Protein AF-A0AAW6SCA3-F1 (afdb_monomer)

Solvent-accessible surface area (backbone atoms only — not comparable to full-atom values): 7226 Å² total; per-residue (Å²): 93,51,68,36,60,52,79,68,33,57,57,49,64,67,34,68,70,48,40,67,70,60,36,75,86,26,55,47,53,38,44,81,30,29,81,63,75,29,61,81,26,35,62,65,46,40,41,46,71,55,49,48,54,40,31,34,74,74,67,70,43,82,53,68,76,53,58,80,70,46,76,42,55,31,55,65,62,50,43,59,72,75,34,91,86,60,46,71,68,60,53,52,54,44,44,61,56,53,56,74,81,50,58,78,84,74,46,54,74,59,32,51,50,15,50,49,50,45,53,51,52,47,54,63,48,71,105

Organism: Enterobacter cloacae (NCBI:txid550)

Foldseek 3Di:
DQELADPVLVVLCPPPVNCVVLPVLLYDYLLVLQPARADSEHVCSLQLVVLQVLCCPPVVQHQPVVVVVVHRYYSLVSCVVRPVPDDPVVSVVSVVVVPVVDDPVPGDPRSNRSVVVVVVSNVVSVD

Secondary structure (DSSP, 8-state):
-EEE-SHHHHHHHH-HHHHHHH-GGGEEEGGGT-SS--TT--GGGGGHHHHHHHHHHHH----HHHHHH-TTS-HHHHHHHH-TT--HHHHHHHHHHHTTT--GGGS-HHHHHHHHHHHHHHHHHH-

Radius of gyration: 15.51 Å; Cα contacts (8 Å, |Δi|>4): 137; chains: 1; bounding box: 39×28×40 Å

Sequence (127 aa):
ALLDSDNAGNQAAQQEILVNRLGNKRILRTSDFTVQKIDKAEIEDLLRDTLVVVAKSQLSWDIASMLASAGNRPIVDIFQREVKDFSKYKLAKAFLRWSREHTISDLTENEIQGCTNLINAINSALK

pLDDT: mean 81.48, std 15.11, range [46.06, 95.5]

Structure (mmCIF, N/CA/C/O backbone):
data_AF-A0AAW6SCA3-F1
#
_entry.id   AF-A0AAW6SCA3-F1
#
loop_
_atom_site.group_PDB
_atom_site.id
_atom_site.type_symbol
_atom_site.label_atom_id
_atom_site.label_alt_id
_atom_site.label_comp_id
_atom_site.label_asym_id
_atom_site.label_entity_id
_atom_site.label_seq_id
_atom_site.pdbx_PDB_ins_code
_atom_site.Cartn_x
_atom_site.Cartn_y
_atom_site.Cartn_z
_atom_site.occupancy
_atom_site.B_iso_or_equiv
_atom_site.auth_seq_id
_atom_site.auth_comp_id
_atom_site.auth_asym_id
_atom_site.auth_atom_id
_atom_site.pdbx_PDB_model_num
ATOM 1 N N . ALA A 1 1 ? -9.190 -2.151 17.943 1.00 55.56 1 ALA A N 1
ATOM 2 C CA . ALA A 1 1 ? -9.836 -2.274 16.620 1.00 55.56 1 ALA A CA 1
ATOM 3 C C . ALA A 1 1 ? -9.321 -3.524 15.919 1.00 55.56 1 ALA A C 1
ATOM 5 O O . ALA A 1 1 ? -8.182 -3.895 16.177 1.00 55.56 1 ALA A O 1
ATOM 6 N N . LEU A 1 2 ? -10.139 -4.168 15.082 1.00 57.75 2 LEU A N 1
ATOM 7 C CA . LEU A 1 2 ? -9.698 -5.239 14.183 1.00 57.75 2 LEU A CA 1
ATOM 8 C C . LEU A 1 2 ? -9.404 -4.613 12.815 1.00 57.75 2 LEU A C 1
ATOM 10 O O . LEU A 1 2 ? -10.280 -3.954 12.252 1.00 57.75 2 LEU A O 1
ATOM 14 N N . LEU A 1 3 ? -8.165 -4.753 12.345 1.00 59.38 3 LEU A N 1
ATOM 15 C CA . LEU A 1 3 ? -7.715 -4.253 11.047 1.00 59.38 3 LEU A CA 1
ATOM 16 C C . LEU A 1 3 ? -7.884 -5.366 10.010 1.00 59.38 3 LEU A C 1
ATOM 18 O O . LEU A 1 3 ? -7.328 -6.452 10.182 1.00 59.38 3 LEU A O 1
ATOM 22 N N . ASP A 1 4 ? -8.672 -5.108 8.969 1.00 64.19 4 ASP A N 1
ATOM 23 C CA . ASP A 1 4 ? -8.910 -6.064 7.885 1.00 64.19 4 ASP A CA 1
ATOM 24 C C . ASP A 1 4 ? -7.784 -5.974 6.844 1.00 64.19 4 ASP A C 1
ATOM 26 O O . ASP A 1 4 ? -7.894 -5.268 5.843 1.00 64.19 4 ASP A O 1
ATOM 30 N N . SER A 1 5 ? -6.645 -6.603 7.151 1.00 50.16 5 SER A N 1
ATOM 31 C CA . SER A 1 5 ? -5.441 -6.576 6.307 1.00 50.16 5 SER A CA 1
ATOM 32 C C . SER A 1 5 ? -5.040 -7.934 5.720 1.00 50.16 5 SER A C 1
ATOM 34 O O . SER A 1 5 ? -4.006 -8.017 5.072 1.00 50.16 5 SER A O 1
ATOM 36 N N . ASP A 1 6 ? -5.815 -9.000 5.935 1.00 52.50 6 ASP A N 1
ATOM 37 C CA . ASP A 1 6 ? -5.652 -10.276 5.223 1.00 52.50 6 ASP A CA 1
ATOM 38 C C . ASP A 1 6 ? -6.930 -11.124 5.365 1.00 52.50 6 ASP A C 1
ATOM 40 O O . ASP A 1 6 ? -7.767 -10.834 6.219 1.00 52.50 6 ASP A O 1
ATOM 44 N N . ASN A 1 7 ? -7.077 -12.196 4.583 1.00 46.06 7 ASN A N 1
ATOM 45 C CA . ASN A 1 7 ? -8.262 -13.073 4.475 1.00 46.06 7 ASN A CA 1
ATOM 46 C C . ASN A 1 7 ? -8.923 -13.485 5.826 1.00 46.06 7 ASN A C 1
ATOM 48 O O . ASN A 1 7 ? -10.119 -13.775 5.885 1.00 46.06 7 ASN A O 1
ATOM 52 N N . ALA A 1 8 ? -8.164 -13.475 6.929 1.00 46.09 8 ALA A N 1
ATOM 53 C CA . ALA A 1 8 ? -8.641 -13.704 8.296 1.00 46.09 8 ALA A CA 1
ATOM 54 C C . ALA A 1 8 ? -9.517 -12.564 8.872 1.00 46.09 8 ALA A C 1
ATOM 56 O O . ALA A 1 8 ? -10.449 -12.835 9.632 1.00 46.09 8 ALA A O 1
ATOM 57 N N . GLY A 1 9 ? -9.259 -11.303 8.513 1.00 50.44 9 GLY A N 1
ATOM 58 C CA . GLY A 1 9 ? -10.066 -10.144 8.912 1.00 50.44 9 GLY A CA 1
ATOM 59 C C . GLY A 1 9 ? -11.431 -10.125 8.225 1.00 50.44 9 GLY A C 1
ATOM 60 O O . GLY A 1 9 ? -12.446 -9.874 8.874 1.00 50.44 9 GLY A O 1
ATOM 61 N N . ASN A 1 10 ? -11.471 -10.542 6.960 1.00 51.09 10 ASN A N 1
ATOM 62 C CA . ASN A 1 10 ? -12.696 -10.655 6.177 1.00 51.09 10 ASN A CA 1
ATOM 63 C C . ASN A 1 10 ? -13.617 -11.756 6.743 1.00 51.09 10 ASN A C 1
ATOM 65 O O . ASN A 1 10 ? -14.823 -11.555 6.886 1.00 51.09 10 ASN A O 1
ATOM 69 N N . GLN A 1 11 ? -13.049 -12.891 7.180 1.00 51.88 11 GLN A N 1
ATOM 70 C CA . GLN A 1 11 ? -13.799 -13.916 7.923 1.00 51.88 11 GLN A CA 1
ATOM 71 C C . GLN A 1 11 ? -14.272 -13.426 9.301 1.00 51.88 11 GLN A C 1
ATOM 73 O O . GLN A 1 11 ? -15.382 -13.755 9.722 1.00 51.88 11 GLN A O 1
ATOM 78 N N . ALA A 1 12 ? -13.475 -12.609 9.997 1.00 51.53 12 ALA A N 1
ATOM 79 C CA . ALA A 1 12 ? -13.864 -12.014 11.276 1.00 51.53 12 ALA A CA 1
ATOM 80 C C . ALA A 1 12 ? -14.979 -10.957 11.128 1.00 51.53 12 ALA A C 1
ATOM 82 O O . ALA A 1 12 ? -15.848 -10.863 11.995 1.00 51.53 12 ALA A O 1
ATOM 83 N N . ALA A 1 13 ? -14.992 -10.200 10.026 1.00 51.84 13 ALA A N 1
ATOM 84 C CA . ALA A 1 13 ? -16.014 -9.205 9.701 1.00 51.84 13 ALA A CA 1
ATOM 85 C C . ALA A 1 13 ? -17.333 -9.825 9.199 1.00 51.84 13 ALA A C 1
ATOM 87 O O . ALA A 1 13 ? -18.384 -9.199 9.322 1.00 51.84 13 ALA A O 1
ATOM 88 N N . GLN A 1 14 ? -17.300 -11.050 8.662 1.00 53.91 14 GLN A N 1
ATOM 89 C CA . GLN A 1 14 ? -18.493 -11.803 8.251 1.00 53.91 14 GLN A CA 1
ATOM 90 C C . GLN A 1 14 ? -19.191 -12.538 9.407 1.00 53.91 14 GLN A C 1
ATOM 92 O O . GLN A 1 14 ? -20.346 -12.938 9.268 1.00 53.91 14 GLN A O 1
ATOM 97 N N . GLN A 1 15 ? -18.541 -12.710 10.563 1.00 51.75 15 GLN A N 1
ATOM 98 C CA . GLN A 1 15 ? -19.201 -13.270 11.743 1.00 51.75 15 GLN A CA 1
ATOM 99 C C . GLN A 1 15 ? -20.117 -12.220 12.396 1.00 51.75 15 GLN A C 1
ATOM 101 O O . GLN A 1 15 ? -19.641 -11.321 13.093 1.00 51.75 15 GLN A O 1
ATOM 106 N N . GLU A 1 16 ? -21.441 -12.377 12.260 1.00 54.00 16 GLU A N 1
ATOM 107 C CA . GLU A 1 16 ? -22.463 -11.526 12.914 1.00 54.00 16 GLU A CA 1
ATOM 108 C C . GLU A 1 16 ? -22.215 -11.338 14.422 1.00 54.00 16 GLU A C 1
ATOM 110 O O . GLU A 1 16 ? -22.486 -10.279 14.990 1.00 54.00 16 GLU A O 1
ATOM 115 N N . ILE A 1 17 ? -21.649 -12.353 15.080 1.00 52.97 17 ILE A N 1
ATOM 116 C CA . ILE A 1 17 ? -21.333 -12.347 16.513 1.00 52.97 17 ILE A CA 1
ATOM 117 C C . ILE A 1 17 ? -20.178 -11.383 16.842 1.00 52.97 17 ILE A C 1
ATOM 119 O O . ILE A 1 17 ? -20.190 -10.751 17.900 1.00 52.97 17 ILE A O 1
ATOM 123 N N . LEU A 1 18 ? -19.181 -11.261 15.960 1.00 47.91 18 LEU A N 1
ATOM 124 C CA . LEU A 1 18 ? -18.033 -10.362 16.125 1.00 47.91 18 LEU A CA 1
ATOM 125 C C . LEU A 1 18 ? -18.402 -8.917 15.784 1.00 47.91 18 LEU A C 1
ATOM 127 O O . LEU A 1 18 ? -18.025 -8.014 16.530 1.00 47.91 18 LEU A O 1
ATOM 131 N N . VAL A 1 19 ? -19.207 -8.701 14.738 1.00 53.91 19 VAL A N 1
ATOM 132 C CA . VAL A 1 19 ? -19.740 -7.374 14.377 1.00 53.91 19 VAL A CA 1
ATOM 133 C C . VAL A 1 19 ? -20.604 -6.804 15.505 1.00 53.91 19 VAL A C 1
ATOM 135 O O . VAL A 1 19 ? -20.436 -5.640 15.877 1.00 53.91 19 VAL A O 1
ATOM 138 N N . ASN A 1 20 ? -21.456 -7.634 16.120 1.00 55.47 20 ASN A N 1
ATOM 139 C CA . ASN A 1 20 ? -22.271 -7.228 17.268 1.00 55.47 20 ASN A CA 1
ATOM 140 C C . ASN A 1 20 ? -21.454 -7.007 18.556 1.00 55.47 20 ASN A C 1
ATOM 142 O O . ASN A 1 20 ? -21.797 -6.124 19.336 1.00 55.47 20 ASN A O 1
ATOM 146 N N . ARG A 1 21 ? -20.365 -7.760 18.792 1.00 52.09 21 ARG A N 1
ATOM 147 C CA . ARG A 1 21 ? -19.519 -7.596 19.996 1.00 52.09 21 ARG A CA 1
ATOM 148 C C . ARG A 1 21 ? -18.535 -6.432 19.921 1.00 52.09 21 ARG A C 1
ATOM 150 O O . ARG A 1 21 ? -18.290 -5.780 20.931 1.00 52.09 21 ARG A O 1
ATOM 157 N N . LEU A 1 22 ? -17.931 -6.194 18.760 1.00 54.34 22 LEU A N 1
ATOM 158 C CA . LEU A 1 22 ? -16.975 -5.100 18.573 1.00 54.34 22 LEU A CA 1
ATOM 159 C C . LEU A 1 22 ? -17.684 -3.779 18.250 1.00 54.34 22 LEU A C 1
ATOM 161 O O . LEU A 1 22 ? -17.139 -2.714 18.536 1.00 54.34 22 LEU A O 1
ATOM 165 N N . GLY A 1 23 ? -18.903 -3.836 17.706 1.00 55.41 23 GLY A N 1
ATOM 166 C CA . GLY A 1 23 ? -19.595 -2.685 17.143 1.00 55.41 23 GLY A CA 1
ATOM 167 C C . GLY A 1 23 ? -18.938 -2.246 15.831 1.00 55.41 23 GLY A C 1
ATOM 168 O O . GLY A 1 23 ? -17.714 -2.213 15.706 1.00 55.41 23 GLY A O 1
ATOM 169 N N . ASN A 1 24 ? -19.748 -1.858 14.845 1.00 57.03 24 ASN A N 1
ATOM 170 C CA . ASN A 1 24 ? -19.290 -1.527 13.485 1.00 57.03 24 ASN A CA 1
ATOM 171 C C . ASN A 1 24 ? -18.168 -0.457 13.447 1.00 57.03 24 ASN A C 1
ATOM 173 O O . ASN A 1 24 ? -17.367 -0.421 12.525 1.00 57.03 24 ASN A O 1
ATOM 177 N N . LYS A 1 25 ? -18.060 0.383 14.489 1.00 57.22 25 LYS A N 1
ATOM 178 C CA . LYS A 1 25 ? -17.023 1.421 14.643 1.00 57.22 25 LYS A CA 1
ATOM 179 C C . LYS A 1 25 ? -15.619 0.895 14.982 1.00 57.22 25 LYS A C 1
ATOM 181 O O . LYS A 1 25 ? -14.671 1.672 14.947 1.00 57.22 25 LYS A O 1
ATOM 186 N N . ARG A 1 26 ? -15.467 -0.376 15.373 1.00 66.19 26 ARG A N 1
ATOM 187 C CA . ARG A 1 26 ? -14.173 -0.968 15.775 1.00 66.19 26 ARG A CA 1
ATOM 188 C C . ARG A 1 26 ? -13.579 -1.918 14.733 1.00 66.19 26 ARG A C 1
ATOM 190 O O . ARG A 1 26 ? -12.515 -2.486 14.993 1.00 66.19 26 ARG A O 1
ATOM 197 N N . ILE A 1 27 ? -14.244 -2.081 13.590 1.00 71.12 27 ILE A N 1
ATOM 198 C CA . ILE A 1 27 ? -13.736 -2.806 12.423 1.00 71.12 27 ILE A CA 1
ATOM 199 C C . ILE A 1 27 ? -13.254 -1.750 11.434 1.00 71.12 27 ILE A C 1
ATOM 201 O O . ILE A 1 27 ? -14.052 -0.957 10.945 1.00 71.12 27 ILE A O 1
ATOM 205 N N . LEU A 1 28 ? -11.948 -1.708 11.192 1.00 77.44 28 LEU A N 1
ATOM 206 C CA . LEU A 1 28 ? -11.331 -0.726 10.308 1.00 77.44 28 LEU A CA 1
ATOM 207 C C . LEU A 1 28 ? -10.998 -1.419 8.989 1.00 77.44 28 LEU A C 1
ATOM 209 O O . LEU A 1 28 ? -10.207 -2.366 8.980 1.00 77.44 28 LEU A O 1
ATOM 213 N N . ARG A 1 29 ? -11.614 -0.967 7.893 1.00 79.81 29 ARG A N 1
ATOM 214 C CA . ARG A 1 29 ? -11.355 -1.497 6.551 1.00 79.81 29 ARG A CA 1
ATOM 215 C C . ARG A 1 29 ? -10.353 -0.604 5.849 1.00 79.81 29 ARG A C 1
ATOM 217 O O . ARG A 1 29 ? -10.531 0.608 5.821 1.00 79.81 29 ARG A O 1
ATOM 224 N N . THR A 1 30 ? -9.334 -1.188 5.232 1.00 83.81 30 THR A N 1
ATOM 225 C CA . THR A 1 30 ? -8.299 -0.405 4.544 1.00 83.81 30 THR A CA 1
ATOM 226 C C . THR A 1 30 ? -8.868 0.494 3.443 1.00 83.81 30 THR A C 1
ATOM 228 O O . THR A 1 30 ? -8.422 1.629 3.280 1.00 83.81 30 THR A O 1
ATOM 231 N N . SER A 1 31 ? -9.925 0.040 2.764 1.00 83.06 31 SER A N 1
ATOM 232 C CA . SER A 1 31 ? -10.644 0.808 1.739 1.00 83.06 31 SER A CA 1
ATOM 233 C C . SER A 1 31 ? -11.219 2.141 2.232 1.00 83.06 31 SER A C 1
ATOM 235 O O . SER A 1 31 ? -11.480 3.021 1.418 1.00 83.06 31 SER A O 1
ATOM 237 N N . ASP A 1 32 ? -11.441 2.292 3.542 1.00 84.19 32 ASP A N 1
ATOM 238 C CA . ASP A 1 32 ? -11.956 3.531 4.139 1.00 84.19 32 ASP A CA 1
ATOM 239 C C . ASP A 1 32 ? -10.861 4.605 4.268 1.00 84.19 32 ASP A C 1
ATOM 241 O O . ASP A 1 32 ? -11.153 5.776 4.516 1.00 84.19 32 ASP A O 1
ATOM 245 N N . PHE A 1 33 ? -9.596 4.208 4.105 1.00 86.75 33 PHE A N 1
ATOM 246 C CA . PHE A 1 33 ? -8.419 5.047 4.319 1.00 86.75 33 PHE A C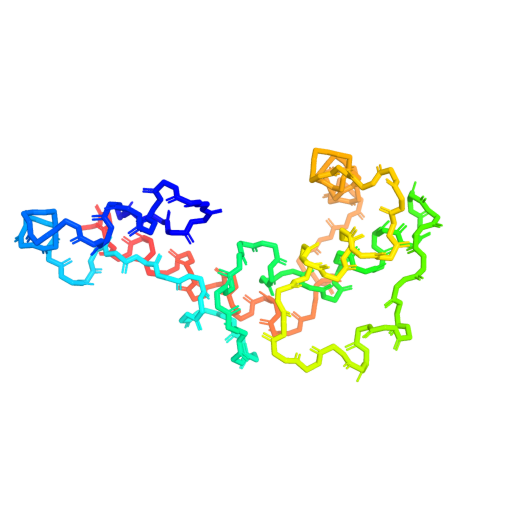A 1
ATOM 247 C C . PHE A 1 33 ? -7.609 5.276 3.040 1.00 86.75 33 PHE A C 1
ATOM 249 O O . PHE A 1 33 ? -6.818 6.214 2.983 1.00 86.75 33 PHE A O 1
ATOM 256 N N . THR A 1 34 ? -7.815 4.474 1.996 1.00 82.88 34 THR A N 1
ATOM 257 C CA . THR A 1 34 ? -7.241 4.721 0.668 1.00 82.88 34 THR A CA 1
ATOM 258 C C . THR A 1 34 ? -7.969 5.876 -0.024 1.00 82.88 34 THR A C 1
ATOM 260 O O . THR A 1 34 ? -9.196 5.872 -0.113 1.00 82.88 34 THR A O 1
ATOM 263 N N . VAL A 1 35 ? -7.228 6.850 -0.567 1.00 78.69 35 VAL A N 1
ATOM 264 C CA . VAL A 1 35 ? -7.825 7.981 -1.310 1.00 78.69 35 VAL A CA 1
ATOM 265 C C . VAL A 1 35 ? -8.530 7.501 -2.583 1.00 78.69 35 VAL A C 1
ATOM 267 O O . VAL A 1 35 ? -9.641 7.933 -2.891 1.00 78.69 35 VAL A O 1
ATOM 270 N N . GLN A 1 36 ? -7.910 6.571 -3.314 1.00 80.75 36 GLN A N 1
ATOM 271 C CA . GLN A 1 36 ? -8.555 5.869 -4.421 1.00 80.75 36 GLN A CA 1
ATOM 272 C C . GLN A 1 36 ? -9.388 4.706 -3.876 1.00 80.75 36 GLN A C 1
ATOM 274 O O . GLN A 1 36 ? -8.922 3.946 -3.030 1.00 80.75 36 GLN A O 1
ATOM 279 N N . LYS A 1 37 ? -10.610 4.529 -4.390 1.00 82.12 37 LYS A N 1
ATOM 280 C CA . LYS A 1 37 ? -11.417 3.347 -4.066 1.00 82.12 37 LYS A CA 1
ATOM 281 C C . LYS A 1 37 ? -10.816 2.116 -4.729 1.00 82.12 37 LYS A C 1
ATOM 283 O O . LYS A 1 37 ? -10.892 1.976 -5.946 1.00 82.12 37 LYS A O 1
ATOM 288 N N . ILE A 1 38 ? -10.247 1.238 -3.915 1.00 85.31 38 ILE A N 1
ATOM 289 C CA . ILE A 1 38 ? -9.662 -0.027 -4.350 1.00 85.31 38 ILE A CA 1
ATOM 290 C C . ILE A 1 38 ? -10.549 -1.158 -3.831 1.00 85.31 38 ILE A C 1
ATOM 292 O O . ILE A 1 38 ? -10.870 -1.233 -2.641 1.00 85.31 38 ILE A O 1
ATOM 296 N N . ASP A 1 39 ? -10.983 -2.023 -4.742 1.00 82.25 39 ASP A N 1
ATOM 297 C CA . ASP A 1 39 ? -11.822 -3.164 -4.403 1.00 82.25 39 ASP A CA 1
ATOM 298 C C . ASP A 1 39 ? -10.979 -4.179 -3.637 1.00 82.25 39 ASP A C 1
ATOM 300 O O . ASP A 1 39 ? -9.956 -4.633 -4.138 1.00 82.25 39 ASP A O 1
ATOM 304 N N . LYS A 1 40 ? -11.423 -4.555 -2.431 1.00 83.19 40 LYS A N 1
ATOM 305 C CA . LYS A 1 40 ? -10.669 -5.442 -1.524 1.00 83.19 40 LYS A CA 1
ATOM 306 C C . LYS A 1 40 ? -9.264 -4.905 -1.201 1.00 83.19 40 LYS A C 1
ATOM 308 O O . LYS A 1 40 ? -8.317 -5.681 -1.153 1.00 83.19 40 LYS A O 1
ATOM 313 N N . ALA A 1 41 ? -9.158 -3.589 -0.996 1.00 85.19 41 ALA A N 1
ATOM 314 C CA . ALA A 1 41 ? -7.912 -2.923 -0.630 1.00 85.19 41 ALA A CA 1
ATOM 315 C C . ALA A 1 41 ? -7.191 -3.635 0.525 1.00 85.19 41 ALA A C 1
ATOM 317 O O . ALA A 1 41 ? -7.793 -3.914 1.566 1.00 85.19 41 ALA A O 1
ATOM 318 N N . GLU A 1 42 ? -5.897 -3.866 0.341 1.00 87.81 42 GLU A N 1
ATOM 319 C CA . GLU A 1 42 ? -4.997 -4.408 1.358 1.00 87.81 42 GLU A CA 1
ATOM 320 C C . GLU A 1 42 ? -4.159 -3.284 1.973 1.00 87.81 42 GLU A C 1
ATOM 322 O O . GLU A 1 42 ? -4.115 -2.177 1.440 1.00 87.81 42 GLU A O 1
ATOM 327 N N . ILE A 1 43 ? -3.485 -3.530 3.103 1.00 86.56 43 ILE A N 1
ATOM 328 C CA . ILE A 1 43 ? -2.747 -2.469 3.818 1.00 86.56 43 ILE A CA 1
ATOM 329 C C . ILE A 1 43 ? -1.656 -1.825 2.951 1.00 86.56 43 ILE A C 1
ATOM 331 O O . ILE A 1 43 ? -1.388 -0.632 3.069 1.00 86.56 43 ILE A O 1
ATOM 335 N N . GLU A 1 44 ? -1.076 -2.595 2.034 1.00 91.12 44 GLU A N 1
ATOM 336 C CA . GLU A 1 44 ? -0.109 -2.144 1.041 1.00 91.12 44 GLU A CA 1
ATOM 337 C C . GLU A 1 44 ? -0.683 -1.081 0.091 1.00 91.12 44 GLU A C 1
ATOM 339 O O . GLU A 1 44 ? 0.064 -0.233 -0.394 1.00 91.12 44 GLU A O 1
ATOM 344 N N . ASP A 1 45 ? -1.998 -1.065 -0.147 1.00 90.75 45 ASP A N 1
ATOM 345 C CA . ASP A 1 45 ? -2.639 -0.059 -0.998 1.00 90.75 45 ASP A CA 1
ATOM 346 C C . ASP A 1 45 ? -2.609 1.353 -0.387 1.00 90.75 45 ASP A C 1
ATOM 348 O O . ASP A 1 45 ? -2.779 2.329 -1.118 1.00 90.75 45 ASP A O 1
ATOM 352 N N . LEU A 1 46 ? -2.327 1.497 0.917 1.00 91.31 46 LEU A N 1
ATOM 353 C CA . LEU A 1 46 ? -2.067 2.806 1.535 1.00 91.31 46 LEU A CA 1
ATOM 354 C C . LEU A 1 46 ? -0.735 3.428 1.122 1.00 91.31 46 LEU A C 1
ATOM 356 O O . LEU A 1 46 ? -0.550 4.619 1.349 1.00 91.31 46 LEU A O 1
ATOM 360 N N . LEU A 1 47 ? 0.182 2.632 0.570 1.00 92.56 47 LEU A N 1
ATOM 361 C CA . LEU A 1 47 ? 1.538 3.030 0.183 1.00 92.56 47 LEU A CA 1
ATOM 362 C C . LEU A 1 47 ? 1.818 2.674 -1.283 1.00 92.56 47 LEU A C 1
ATOM 364 O O . LEU A 1 47 ? 2.942 2.336 -1.654 1.00 92.56 47 LEU A O 1
ATOM 368 N N . ARG A 1 48 ? 0.771 2.665 -2.113 1.00 91.62 48 ARG A N 1
ATOM 369 C CA . ARG A 1 48 ? 0.806 2.166 -3.490 1.00 91.62 48 ARG A CA 1
ATOM 370 C C . ARG A 1 48 ? 1.924 2.788 -4.328 1.00 91.62 48 ARG A C 1
ATOM 372 O O . ARG A 1 48 ? 2.671 2.048 -4.970 1.00 91.62 48 ARG A O 1
ATOM 379 N N . ASP A 1 49 ? 2.033 4.112 -4.330 1.00 91.62 49 ASP A N 1
ATOM 380 C CA . ASP A 1 49 ? 2.97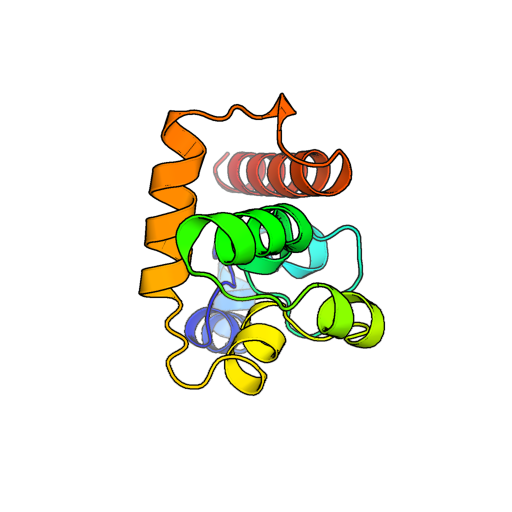1 4.835 -5.191 1.00 91.62 49 ASP A CA 1
ATOM 381 C C . ASP A 1 49 ? 4.409 4.614 -4.714 1.00 91.62 49 ASP A C 1
ATOM 383 O O . ASP A 1 49 ? 5.301 4.268 -5.496 1.00 91.62 49 ASP A O 1
ATOM 387 N N . THR A 1 50 ? 4.613 4.688 -3.401 1.00 94.00 50 THR A N 1
ATOM 388 C CA . THR A 1 50 ? 5.900 4.424 -2.761 1.00 94.00 50 THR A CA 1
ATOM 389 C C . THR A 1 50 ? 6.354 2.982 -2.994 1.00 94.00 50 THR A C 1
ATOM 391 O O . THR A 1 50 ? 7.512 2.739 -3.337 1.00 94.00 50 THR A O 1
ATOM 394 N N . LEU A 1 51 ? 5.457 1.998 -2.882 1.00 94.25 51 LEU A N 1
ATOM 395 C CA . LEU A 1 51 ? 5.795 0.591 -3.106 1.00 94.25 51 LEU A CA 1
ATOM 396 C C . LEU A 1 51 ? 6.224 0.314 -4.548 1.00 94.25 51 LEU A C 1
ATOM 398 O O . LEU A 1 51 ? 7.102 -0.524 -4.755 1.00 94.25 51 LEU A O 1
ATOM 402 N N . VAL A 1 52 ? 5.680 1.025 -5.539 1.00 93.50 52 VAL A N 1
ATOM 403 C CA . VAL A 1 52 ? 6.141 0.921 -6.933 1.00 93.50 52 VAL A CA 1
ATOM 404 C C . VAL A 1 52 ? 7.568 1.452 -7.081 1.00 93.50 52 VAL A C 1
ATOM 406 O O . VAL A 1 52 ? 8.404 0.799 -7.710 1.00 93.50 52 VAL A O 1
ATOM 409 N N . VAL A 1 53 ? 7.886 2.588 -6.451 1.00 93.75 53 VAL A N 1
ATOM 410 C CA . VAL A 1 53 ? 9.246 3.157 -6.448 1.00 93.75 53 VAL A CA 1
ATOM 411 C C . VAL A 1 53 ? 10.239 2.218 -5.758 1.00 93.75 53 VAL A C 1
ATOM 413 O O . VAL A 1 53 ? 11.328 1.956 -6.279 1.00 93.75 53 VAL A O 1
ATOM 416 N N . VAL A 1 54 ?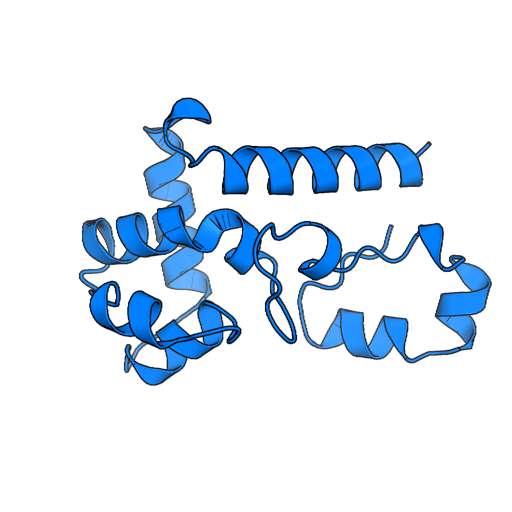 9.864 1.658 -4.608 1.00 94.38 54 VAL A N 1
ATOM 417 C CA . VAL A 1 54 ? 10.688 0.699 -3.860 1.00 94.38 54 VAL A CA 1
ATOM 418 C C . VAL A 1 54 ? 10.903 -0.586 -4.655 1.00 94.38 54 VAL A C 1
ATOM 420 O O . VAL A 1 54 ? 12.029 -1.080 -4.743 1.00 94.38 54 VAL A O 1
ATOM 423 N N . ALA A 1 55 ? 9.849 -1.125 -5.267 1.00 93.88 55 ALA A N 1
ATOM 424 C CA . ALA A 1 55 ? 9.936 -2.341 -6.062 1.00 93.88 55 ALA A CA 1
ATOM 425 C C . ALA A 1 55 ? 10.850 -2.155 -7.281 1.00 93.88 55 ALA A C 1
ATOM 427 O O . ALA A 1 55 ? 11.699 -3.007 -7.554 1.00 93.88 55 ALA A O 1
ATOM 428 N N . LYS A 1 56 ? 10.761 -1.003 -7.953 1.00 93.75 56 LYS A N 1
ATOM 429 C CA . LYS A 1 56 ? 11.634 -0.665 -9.078 1.00 93.75 56 LYS A CA 1
ATOM 430 C C . LYS A 1 56 ? 13.092 -0.496 -8.649 1.00 93.75 56 LYS A C 1
ATOM 432 O O . LYS A 1 56 ? 13.976 -1.080 -9.267 1.00 93.75 56 LYS A O 1
ATOM 437 N N . SER A 1 57 ? 13.345 0.265 -7.584 1.00 92.81 57 SER A N 1
ATOM 438 C CA . SER A 1 57 ? 14.705 0.612 -7.142 1.00 92.81 57 SER A CA 1
ATOM 439 C C . SER A 1 57 ? 15.450 -0.533 -6.450 1.00 92.81 57 SER A C 1
ATOM 441 O O . SER A 1 57 ? 16.635 -0.727 -6.705 1.00 92.81 57 SER A O 1
ATOM 443 N N . GLN A 1 58 ? 14.785 -1.306 -5.586 1.00 92.31 58 GLN A N 1
ATOM 444 C CA . GLN A 1 58 ? 15.450 -2.322 -4.758 1.00 92.31 58 GLN A CA 1
ATOM 445 C C . GLN A 1 58 ? 15.261 -3.755 -5.249 1.00 92.31 58 GLN A C 1
ATOM 447 O O . GLN A 1 58 ? 16.083 -4.619 -4.938 1.00 92.31 58 GLN A O 1
ATOM 452 N N . LEU A 1 59 ? 14.175 -4.030 -5.974 1.00 91.69 59 LEU A N 1
ATOM 453 C CA . LEU A 1 59 ? 13.825 -5.381 -6.425 1.00 91.69 59 LEU A CA 1
ATOM 454 C C . LEU A 1 59 ? 13.884 -5.532 -7.950 1.00 91.69 59 LEU A C 1
ATOM 456 O O . LEU A 1 59 ? 13.741 -6.647 -8.444 1.00 91.69 59 LEU A O 1
ATOM 460 N N . SER A 1 60 ? 14.152 -4.444 -8.686 1.00 91.94 60 SER A N 1
ATOM 461 C CA . SER A 1 60 ? 14.144 -4.412 -10.157 1.00 91.94 60 SER A CA 1
ATOM 462 C C . SER A 1 60 ? 12.808 -4.866 -10.762 1.00 91.94 60 SER A C 1
ATOM 464 O O . SER A 1 60 ? 12.769 -5.448 -11.844 1.00 91.94 60 SER A O 1
ATOM 466 N N . TRP A 1 61 ? 11.703 -4.623 -10.053 1.00 92.81 61 TRP A N 1
ATOM 467 C CA . TRP A 1 61 ? 10.347 -4.911 -10.519 1.00 92.81 61 TRP A CA 1
ATOM 468 C C . TRP A 1 61 ? 9.720 -3.628 -11.061 1.00 92.81 61 TRP A C 1
ATOM 470 O O . TRP A 1 61 ? 9.338 -2.751 -10.287 1.00 92.81 61 TRP A O 1
ATOM 480 N N . ASP A 1 62 ? 9.624 -3.503 -12.386 1.00 89.50 62 ASP A N 1
ATOM 481 C CA . ASP A 1 62 ? 8.970 -2.355 -13.018 1.00 89.50 62 ASP A CA 1
ATOM 482 C C . ASP A 1 62 ? 7.507 -2.678 -13.338 1.00 89.50 62 ASP A C 1
ATOM 484 O O . ASP A 1 62 ? 7.205 -3.366 -14.310 1.00 89.50 62 ASP A O 1
ATOM 488 N N . ILE A 1 63 ? 6.605 -2.181 -12.490 1.00 88.56 63 ILE A N 1
ATOM 489 C CA . ILE A 1 63 ? 5.150 -2.315 -12.657 1.00 88.56 63 ILE A CA 1
ATOM 490 C C . ILE A 1 63 ? 4.461 -0.967 -12.917 1.00 88.56 63 ILE A C 1
ATOM 492 O O . ILE A 1 63 ? 3.234 -0.883 -12.876 1.00 88.56 63 ILE A O 1
ATOM 496 N N . ALA A 1 64 ? 5.225 0.104 -13.169 1.00 85.38 64 ALA A N 1
ATOM 497 C CA . ALA A 1 64 ? 4.681 1.460 -13.265 1.00 85.38 64 ALA A CA 1
ATOM 498 C C . ALA A 1 64 ? 3.671 1.608 -14.419 1.00 85.38 64 ALA A C 1
ATOM 500 O O . ALA A 1 64 ? 2.631 2.249 -14.270 1.00 85.38 64 ALA A O 1
ATOM 501 N N . SER A 1 65 ? 3.939 0.960 -15.557 1.00 83.12 65 SER A N 1
ATOM 502 C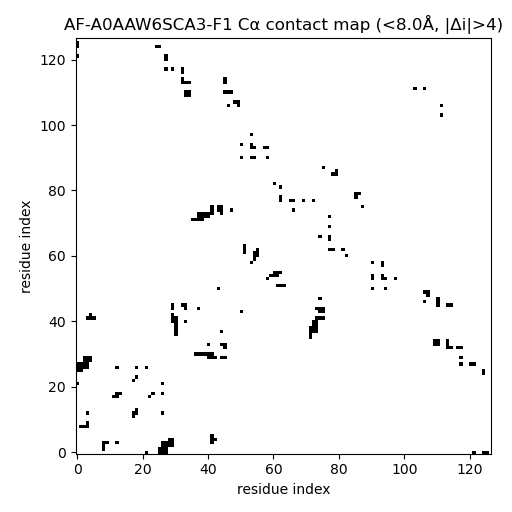 CA . SER A 1 65 ? 3.041 0.941 -16.721 1.00 83.12 65 SER A CA 1
ATOM 503 C C . SER A 1 65 ? 1.735 0.184 -16.451 1.00 83.12 65 SER A C 1
ATOM 505 O O . SER A 1 65 ? 0.665 0.595 -16.903 1.00 83.12 65 SER A O 1
ATOM 507 N N . MET A 1 66 ? 1.810 -0.900 -15.680 1.00 83.06 66 MET A N 1
ATOM 508 C CA . MET A 1 66 ? 0.656 -1.707 -15.288 1.00 83.06 66 MET A CA 1
ATOM 509 C C . MET A 1 66 ? -0.208 -1.004 -14.249 1.00 83.06 66 MET A C 1
ATOM 511 O O . MET A 1 66 ? -1.431 -1.084 -14.340 1.00 83.06 66 MET A O 1
ATOM 515 N N . LEU A 1 67 ? 0.395 -0.256 -13.320 1.00 81.62 67 LEU A N 1
ATOM 516 C CA . LEU A 1 67 ? -0.346 0.530 -12.334 1.00 81.62 67 LEU A CA 1
ATOM 517 C C . LEU A 1 67 ? -1.302 1.525 -13.002 1.00 81.62 67 LEU A C 1
ATOM 519 O O . LEU A 1 67 ? -2.467 1.609 -12.619 1.00 81.62 67 LEU A O 1
ATOM 523 N N . ALA A 1 68 ? -0.842 2.203 -14.059 1.00 78.88 68 ALA A N 1
ATOM 524 C CA . ALA A 1 68 ? -1.662 3.139 -14.830 1.00 78.88 68 ALA A CA 1
ATOM 525 C C . ALA A 1 68 ? -2.892 2.476 -15.483 1.00 78.88 68 ALA A C 1
ATOM 527 O O . ALA A 1 68 ? -3.895 3.140 -15.732 1.00 78.88 68 ALA A O 1
ATOM 528 N N . SER A 1 69 ? -2.834 1.163 -15.728 1.00 79.06 69 SER A N 1
ATOM 529 C CA . SER A 1 69 ? -3.906 0.377 -16.357 1.00 79.06 69 SER A CA 1
ATOM 530 C C . SER A 1 69 ? -4.690 -0.494 -15.364 1.00 79.06 69 SER A C 1
ATOM 532 O O . SER A 1 69 ? -5.633 -1.184 -15.753 1.00 79.06 69 SER A O 1
ATOM 534 N N . ALA A 1 70 ? -4.311 -0.500 -14.084 1.00 72.56 70 ALA A N 1
ATOM 535 C CA . ALA A 1 70 ? -4.818 -1.460 -13.108 1.00 72.56 70 ALA A CA 1
ATOM 536 C C . ALA A 1 70 ? -6.204 -1.116 -12.538 1.00 72.56 70 ALA A C 1
ATOM 538 O O . ALA A 1 70 ? -6.846 -1.982 -11.935 1.00 72.56 70 ALA A O 1
ATOM 539 N N . GLY A 1 71 ? -6.683 0.115 -12.743 1.00 80.75 71 GLY A N 1
ATOM 540 C CA . GLY A 1 71 ? -7.957 0.588 -12.199 1.00 80.75 71 GLY A CA 1
ATOM 541 C C . GLY A 1 71 ? -8.016 0.421 -10.676 1.00 80.75 71 GLY A C 1
ATOM 542 O O . GLY A 1 71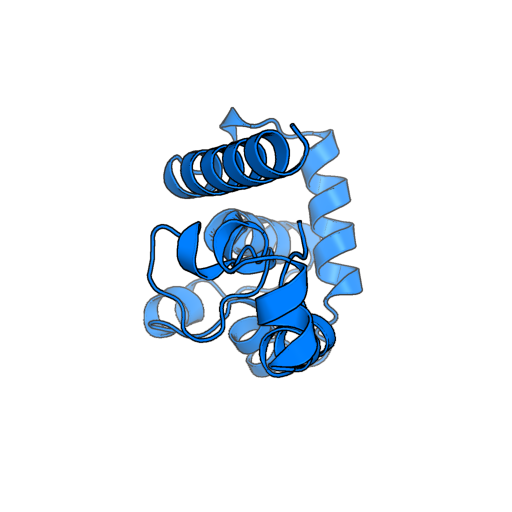 ? -7.085 0.796 -9.968 1.00 80.75 71 GLY A O 1
ATOM 543 N N . ASN A 1 72 ? -9.091 -0.197 -10.183 1.00 84.56 72 ASN A N 1
ATOM 544 C CA . ASN A 1 72 ? -9.368 -0.354 -8.749 1.00 84.56 72 ASN A CA 1
ATOM 545 C C . ASN A 1 72 ? -8.853 -1.677 -8.150 1.00 84.56 72 ASN A C 1
ATOM 547 O O . ASN A 1 72 ? -9.322 -2.088 -7.092 1.00 84.56 72 ASN A O 1
ATOM 551 N N . ARG A 1 73 ? -7.944 -2.396 -8.820 1.00 89.00 73 ARG A N 1
ATOM 552 C CA . ARG A 1 73 ? -7.402 -3.669 -8.298 1.00 89.00 73 ARG A CA 1
ATOM 553 C C . ARG A 1 73 ? -6.392 -3.427 -7.180 1.00 89.00 73 ARG A C 1
ATOM 555 O O . ARG A 1 73 ? -5.678 -2.444 -7.320 1.00 89.00 73 ARG A O 1
ATOM 562 N N . PRO A 1 74 ? -6.252 -4.301 -6.167 1.00 90.75 74 PRO A N 1
ATOM 563 C CA . PRO A 1 74 ? -5.202 -4.209 -5.145 1.00 90.75 74 PRO A CA 1
ATOM 564 C C . PRO A 1 74 ? -3.782 -4.230 -5.720 1.00 90.75 74 PRO A C 1
ATOM 566 O O . PRO A 1 74 ? -3.512 -4.891 -6.724 1.00 90.75 74 PRO A O 1
ATOM 569 N N . ILE A 1 75 ? -2.848 -3.531 -5.073 1.00 91.44 75 ILE A N 1
ATOM 570 C CA . ILE A 1 75 ? -1.457 -3.418 -5.538 1.00 91.44 75 ILE A CA 1
ATOM 571 C C . ILE A 1 75 ? -0.732 -4.765 -5.500 1.00 91.44 75 ILE A C 1
ATOM 573 O O . ILE A 1 75 ? 0.051 -5.089 -6.393 1.00 91.44 75 ILE A O 1
ATOM 577 N N . VAL A 1 76 ? -1.046 -5.589 -4.503 1.00 90.44 76 VAL A N 1
ATOM 578 C CA . VAL A 1 76 ? -0.539 -6.957 -4.366 1.00 90.44 76 VAL A CA 1
ATOM 579 C C . VAL A 1 76 ? -0.965 -7.815 -5.557 1.00 90.44 76 VAL A C 1
ATOM 581 O O . VAL A 1 76 ? -0.124 -8.502 -6.131 1.00 90.44 76 VAL A O 1
ATOM 584 N N . ASP A 1 77 ? -2.235 -7.738 -5.966 1.00 90.50 77 ASP A N 1
ATOM 585 C CA . ASP A 1 77 ? -2.759 -8.464 -7.130 1.00 90.50 77 ASP A CA 1
ATOM 586 C C . ASP A 1 77 ? -2.021 -8.074 -8.419 1.00 90.50 77 ASP A C 1
ATOM 588 O O . ASP A 1 77 ? -1.781 -8.922 -9.283 1.00 90.50 77 ASP A O 1
ATOM 592 N N . ILE A 1 78 ? -1.647 -6.796 -8.561 1.00 91.56 78 ILE A N 1
ATOM 593 C CA . ILE A 1 78 ? -0.842 -6.313 -9.692 1.00 91.56 78 ILE A CA 1
ATOM 594 C C . ILE A 1 78 ? 0.543 -6.960 -9.645 1.00 91.56 78 ILE A C 1
ATOM 596 O O . ILE A 1 78 ? 0.966 -7.577 -10.622 1.00 91.56 78 ILE A O 1
ATOM 600 N N . PHE A 1 79 ? 1.229 -6.887 -8.502 1.00 92.25 79 PHE A N 1
ATOM 601 C CA . PHE A 1 79 ? 2.545 -7.502 -8.348 1.00 92.25 79 PHE A CA 1
ATOM 602 C C . PHE A 1 79 ? 2.525 -9.010 -8.606 1.00 92.25 79 PHE A C 1
ATOM 604 O O . PHE A 1 79 ? 3.420 -9.529 -9.264 1.00 92.25 79 PHE A O 1
ATOM 611 N N . GLN A 1 80 ? 1.508 -9.716 -8.120 1.00 91.81 80 GLN A N 1
ATOM 612 C CA . GLN A 1 80 ? 1.410 -11.165 -8.250 1.00 91.81 80 GLN A CA 1
ATOM 613 C C . GLN A 1 80 ? 1.203 -11.622 -9.701 1.00 91.81 80 GLN A C 1
ATOM 615 O O . GLN A 1 80 ? 1.592 -12.735 -10.052 1.00 91.81 80 GLN A O 1
ATOM 620 N N . ARG A 1 81 ? 0.608 -10.775 -10.549 1.00 90.62 81 ARG A N 1
ATOM 621 C CA . ARG A 1 8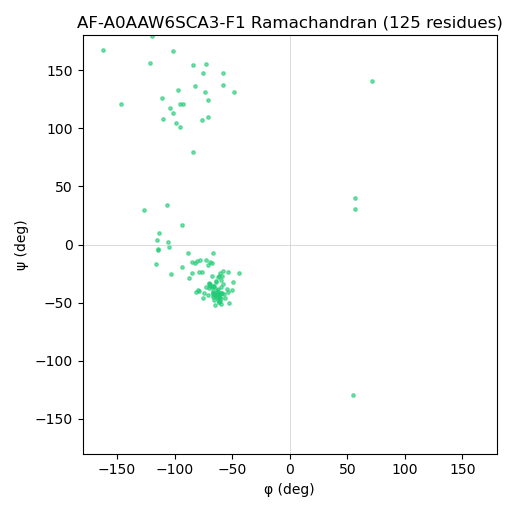1 ? 0.439 -11.045 -11.986 1.00 90.62 81 ARG A CA 1
ATOM 622 C C . ARG A 1 81 ? 1.696 -10.735 -12.791 1.00 90.62 81 ARG A C 1
ATOM 624 O O . ARG A 1 81 ? 2.042 -11.507 -13.678 1.00 90.62 81 ARG A O 1
ATOM 631 N N . GLU A 1 82 ? 2.369 -9.635 -12.470 1.00 89.94 82 GLU A N 1
ATOM 632 C CA . GLU A 1 82 ? 3.498 -9.135 -13.263 1.00 89.94 82 GLU A CA 1
ATOM 633 C C . GLU A 1 82 ? 4.844 -9.735 -12.856 1.00 89.94 82 GLU A C 1
ATOM 635 O O . GLU A 1 82 ? 5.754 -9.878 -13.672 1.00 89.94 82 GLU A O 1
ATOM 640 N N . VAL A 1 83 ? 4.991 -10.108 -11.587 1.00 91.25 83 VAL A N 1
ATOM 641 C CA . VAL A 1 83 ? 6.257 -10.577 -11.033 1.00 91.25 83 VAL A CA 1
ATOM 642 C C . VAL A 1 83 ? 6.165 -12.071 -10.742 1.00 91.25 83 VAL A C 1
ATOM 644 O O . VAL A 1 83 ? 5.553 -12.504 -9.769 1.00 91.25 83 VAL A O 1
ATOM 647 N N . LYS A 1 84 ? 6.851 -12.872 -11.565 1.00 87.62 84 LYS A N 1
ATOM 648 C CA . LYS A 1 84 ? 6.849 -14.343 -11.482 1.00 87.62 84 LYS A CA 1
ATOM 649 C C . LYS A 1 84 ? 7.222 -14.892 -10.096 1.00 87.62 84 LYS A C 1
ATOM 651 O O . LYS A 1 84 ? 6.594 -15.835 -9.630 1.00 87.62 84 LYS A O 1
ATOM 656 N N . ASP A 1 85 ? 8.210 -14.287 -9.434 1.00 87.25 85 ASP A N 1
ATOM 657 C CA . ASP A 1 85 ? 8.699 -14.702 -8.108 1.00 87.25 85 ASP A CA 1
ATOM 658 C C . ASP A 1 85 ? 8.268 -13.729 -6.997 1.00 87.25 85 ASP A C 1
ATOM 660 O O . ASP A 1 85 ? 9.025 -13.461 -6.045 1.00 87.25 85 ASP A O 1
ATOM 664 N N . PHE A 1 86 ? 7.066 -13.159 -7.148 1.00 92.12 86 PHE A N 1
ATOM 665 C CA . PHE A 1 86 ? 6.512 -12.213 -6.193 1.00 92.12 86 PHE A CA 1
ATOM 666 C C . PHE A 1 86 ? 6.415 -12.825 -4.797 1.00 92.12 86 PHE A C 1
ATOM 668 O O . PHE A 1 86 ? 5.984 -13.958 -4.589 1.00 92.12 86 PHE A O 1
ATOM 675 N N . SER A 1 87 ? 6.798 -12.027 -3.807 1.00 91.69 87 SER A N 1
ATOM 676 C CA . SER A 1 87 ? 6.624 -12.360 -2.406 1.00 91.69 87 SER A CA 1
ATOM 677 C C . SER A 1 87 ? 6.362 -11.078 -1.640 1.00 91.69 87 SER A C 1
ATOM 679 O O . SER A 1 87 ? 7.230 -10.200 -1.600 1.00 91.69 87 SER A O 1
ATOM 681 N N . LYS A 1 88 ? 5.204 -11.007 -0.970 1.00 91.06 88 LYS A N 1
ATOM 682 C CA . LYS A 1 88 ? 4.878 -9.914 -0.042 1.00 91.06 88 LYS A CA 1
ATOM 683 C C . LYS A 1 88 ? 6.004 -9.677 0.965 1.00 91.06 88 LYS A C 1
ATOM 685 O O . LYS A 1 88 ? 6.373 -8.541 1.225 1.00 91.06 88 LYS A O 1
ATOM 690 N N . TYR A 1 89 ? 6.634 -10.747 1.455 1.00 92.44 89 TYR A N 1
ATOM 691 C CA . TYR A 1 89 ? 7.771 -10.653 2.371 1.00 92.44 89 TYR A CA 1
ATOM 692 C C . TYR A 1 89 ? 8.982 -9.931 1.756 1.00 92.44 89 TYR A C 1
ATOM 694 O O . TYR A 1 89 ? 9.600 -9.097 2.417 1.00 92.44 89 TYR A O 1
ATOM 702 N N . LYS A 1 90 ? 9.325 -10.216 0.489 1.00 93.50 90 LYS A N 1
ATOM 703 C CA . LYS A 1 90 ? 10.423 -9.519 -0.206 1.00 93.50 90 LYS A CA 1
ATOM 704 C C . LYS A 1 90 ? 10.104 -8.034 -0.390 1.00 93.50 90 LYS A C 1
ATOM 706 O O . LYS A 1 90 ? 10.975 -7.209 -0.125 1.00 93.50 90 LYS A O 1
ATOM 711 N N . LEU A 1 91 ? 8.867 -7.713 -0.778 1.00 93.88 91 LEU A N 1
ATOM 712 C CA . LEU A 1 91 ? 8.397 -6.333 -0.926 1.00 93.88 91 LEU A CA 1
ATOM 713 C C . LEU A 1 91 ? 8.449 -5.577 0.409 1.00 93.88 91 LEU A C 1
ATOM 715 O O . LEU A 1 91 ? 9.070 -4.521 0.492 1.00 93.88 91 LEU A O 1
ATOM 719 N N . ALA A 1 92 ? 7.906 -6.164 1.476 1.00 92.75 92 ALA A N 1
ATOM 720 C CA . ALA A 1 92 ? 7.936 -5.585 2.817 1.00 92.75 92 ALA A CA 1
ATOM 721 C C . ALA A 1 92 ? 9.373 -5.358 3.316 1.00 92.75 92 ALA A C 1
ATOM 723 O O . ALA A 1 92 ? 9.690 -4.313 3.878 1.00 92.75 92 ALA A O 1
ATOM 724 N N . LYS A 1 93 ? 10.282 -6.311 3.073 1.00 94.88 93 LYS A N 1
ATOM 725 C CA . LYS A 1 93 ? 11.693 -6.178 3.457 1.00 94.88 93 LYS A CA 1
ATOM 726 C C . LYS A 1 93 ? 12.415 -5.080 2.672 1.00 94.88 93 LYS A C 1
ATOM 728 O O . LYS A 1 93 ? 13.279 -4.418 3.241 1.00 94.88 93 LYS A O 1
ATOM 733 N N . ALA A 1 94 ? 12.086 -4.897 1.394 1.00 95.00 94 ALA A N 1
ATOM 734 C CA . ALA A 1 94 ? 12.603 -3.790 0.594 1.00 95.00 94 ALA A CA 1
ATOM 735 C C . ALA A 1 94 ? 12.077 -2.444 1.113 1.00 95.00 94 ALA A C 1
ATOM 737 O O . ALA A 1 94 ? 12.863 -1.529 1.349 1.00 95.00 94 ALA A O 1
ATOM 738 N N . PHE A 1 95 ? 10.779 -2.352 1.413 1.00 94.62 95 PHE A N 1
ATOM 739 C CA . PHE A 1 95 ? 10.191 -1.148 2.003 1.00 94.62 95 PHE A CA 1
ATOM 740 C C . PHE A 1 95 ? 10.835 -0.791 3.349 1.00 94.62 95 PHE A C 1
ATOM 742 O O . PHE A 1 95 ? 11.257 0.343 3.542 1.00 94.62 95 PHE A O 1
ATOM 749 N N . LEU A 1 96 ? 11.031 -1.768 4.243 1.00 94.50 96 LEU A N 1
ATOM 750 C CA . LEU A 1 96 ? 11.717 -1.550 5.523 1.00 94.50 96 LEU A CA 1
ATOM 751 C C . LEU A 1 96 ? 13.173 -1.098 5.372 1.00 94.50 96 LEU A C 1
ATOM 753 O O . LEU A 1 96 ? 13.715 -0.464 6.271 1.00 94.50 96 LEU A O 1
ATOM 757 N N . ARG A 1 97 ? 13.852 -1.468 4.282 1.00 95.06 97 ARG A N 1
ATOM 758 C CA . ARG A 1 97 ? 15.201 -0.962 3.990 1.00 95.06 97 ARG A CA 1
ATOM 759 C C . ARG A 1 97 ? 15.134 0.468 3.482 1.00 95.06 97 ARG A C 1
ATOM 761 O O . ARG A 1 97 ? 15.887 1.301 3.969 1.00 95.06 97 ARG A O 1
ATOM 768 N N . TRP A 1 98 ? 14.222 0.736 2.550 1.00 95.50 98 TRP A N 1
ATOM 769 C CA . TRP A 1 98 ? 13.972 2.070 2.008 1.00 95.50 98 TRP A CA 1
ATOM 770 C C . TRP A 1 98 ? 13.635 3.078 3.116 1.00 95.50 98 TRP A C 1
ATOM 772 O O . TRP A 1 98 ? 14.262 4.132 3.201 1.00 95.50 98 TRP A O 1
ATOM 782 N N . SER A 1 99 ? 12.755 2.706 4.048 1.00 94.06 99 SER A N 1
ATOM 783 C CA . SER A 1 99 ? 12.289 3.571 5.137 1.00 94.06 99 SER A CA 1
ATOM 784 C C . SER A 1 99 ? 13.361 3.936 6.171 1.00 94.06 99 SER A C 1
ATOM 786 O O . SER A 1 99 ? 13.086 4.711 7.079 1.00 94.06 99 SER A O 1
ATOM 788 N N . ARG A 1 100 ? 14.568 3.356 6.106 1.00 94.44 100 ARG A N 1
ATOM 789 C CA . ARG A 1 100 ? 15.689 3.736 6.991 1.00 94.44 100 ARG A CA 1
ATOM 790 C C . ARG A 1 100 ? 16.378 5.016 6.538 1.00 94.44 100 ARG A C 1
ATOM 792 O O . ARG A 1 100 ? 17.030 5.662 7.350 1.00 94.44 100 ARG A O 1
ATOM 799 N N . GLU A 1 101 ? 16.261 5.329 5.254 1.00 94.19 101 GLU A N 1
ATOM 800 C CA . GLU A 1 101 ? 16.929 6.458 4.601 1.00 94.19 101 GLU A CA 1
ATOM 801 C C . GLU A 1 101 ? 15.927 7.512 4.112 1.00 94.19 101 GLU A C 1
ATOM 803 O O . GLU A 1 101 ? 16.337 8.572 3.654 1.00 94.19 101 GLU A O 1
ATOM 808 N N . HIS A 1 102 ? 14.627 7.233 4.241 1.00 94.25 102 HIS A N 1
ATOM 809 C CA . HIS A 1 102 ? 13.534 8.093 3.799 1.00 94.25 102 HIS A CA 1
ATOM 810 C C . HIS A 1 102 ? 12.628 8.454 4.975 1.00 94.25 102 HIS A C 1
ATOM 812 O O . HIS A 1 102 ? 12.563 7.760 5.992 1.00 94.25 102 HIS A O 1
ATOM 818 N N . THR A 1 103 ? 11.926 9.564 4.828 1.00 92.19 103 THR A N 1
ATOM 819 C CA . THR A 1 103 ? 11.048 10.152 5.833 1.00 92.19 103 THR A CA 1
ATOM 820 C C . THR A 1 103 ? 9.617 10.228 5.319 1.00 92.19 103 THR A C 1
ATOM 822 O O . THR A 1 103 ? 9.313 9.856 4.190 1.00 92.19 103 THR A O 1
ATOM 825 N N . ILE A 1 104 ? 8.709 10.737 6.151 1.00 87.81 104 ILE A N 1
ATOM 826 C CA . ILE A 1 104 ? 7.314 10.943 5.750 1.00 87.81 104 ILE A CA 1
ATOM 827 C C . ILE A 1 104 ? 7.181 11.880 4.540 1.00 87.81 104 ILE A C 1
ATOM 829 O O . ILE A 1 104 ? 6.232 11.742 3.783 1.00 87.81 104 ILE A O 1
ATOM 833 N N . SER A 1 105 ? 8.138 12.791 4.335 1.00 91.06 105 SER A N 1
ATOM 834 C CA . SER A 1 105 ? 8.156 13.730 3.207 1.00 91.06 105 SER A CA 1
ATOM 835 C C . SER A 1 105 ? 8.414 13.059 1.856 1.00 91.06 105 SER A C 1
ATOM 837 O O . SER A 1 105 ? 8.206 13.686 0.823 1.00 91.06 105 SER A O 1
ATOM 839 N N . ASP A 1 106 ? 8.884 11.811 1.865 1.00 92.94 106 ASP A N 1
ATOM 840 C CA . ASP A 1 106 ? 9.116 11.006 0.665 1.00 92.94 106 ASP A CA 1
ATOM 841 C C . ASP A 1 106 ? 7.866 10.211 0.245 1.00 92.94 106 ASP A C 1
ATOM 843 O O . ASP A 1 106 ? 7.856 9.595 -0.819 1.00 92.94 106 ASP A O 1
ATOM 847 N N . LEU A 1 107 ? 6.815 10.221 1.074 1.00 93.06 107 LEU A N 1
ATOM 848 C CA . LEU A 1 107 ? 5.496 9.694 0.733 1.00 93.06 107 LEU A CA 1
ATOM 849 C C . LEU A 1 107 ? 4.683 10.750 -0.020 1.00 93.06 107 LEU A C 1
ATOM 851 O O . LEU A 1 107 ? 4.852 11.956 0.169 1.00 93.06 107 LEU A O 1
ATOM 855 N N . THR A 1 108 ? 3.734 10.302 -0.833 1.00 92.81 108 THR A N 1
ATOM 856 C CA . THR A 1 108 ? 2.783 11.207 -1.486 1.00 92.81 108 THR A CA 1
ATOM 857 C C . THR A 1 108 ? 1.762 11.759 -0.486 1.00 92.81 108 THR A C 1
ATOM 859 O O . THR A 1 108 ? 1.438 11.125 0.520 1.00 92.81 108 THR A O 1
ATOM 862 N N . GLU A 1 109 ? 1.176 12.922 -0.786 1.00 91.94 109 GLU A N 1
ATOM 863 C CA . GLU A 1 109 ? 0.136 13.534 0.060 1.00 91.94 109 GLU A CA 1
ATOM 864 C C . GLU A 1 109 ? -1.038 12.578 0.333 1.00 91.94 109 GLU A C 1
ATOM 866 O O . GLU A 1 109 ? -1.546 12.513 1.453 1.00 91.94 109 GLU A O 1
ATOM 871 N N . ASN A 1 1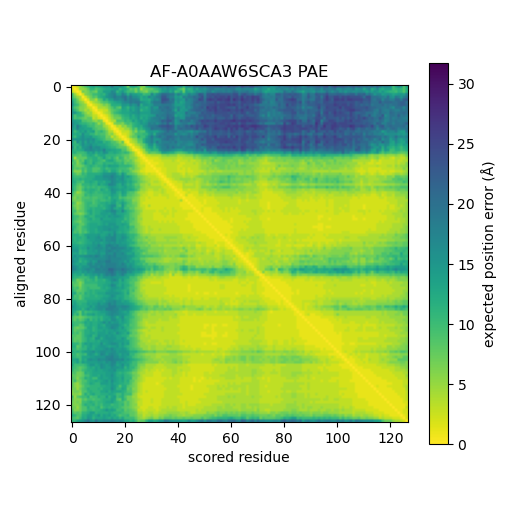10 ? -1.426 11.781 -0.668 1.00 91.06 110 ASN A N 1
ATOM 872 C CA . ASN A 1 110 ? -2.498 10.794 -0.546 1.00 91.06 110 ASN A CA 1
ATOM 873 C C . ASN A 1 110 ? -2.150 9.673 0.443 1.00 91.06 110 ASN A C 1
ATOM 875 O O . ASN A 1 110 ? -2.986 9.292 1.265 1.00 91.06 110 ASN A O 1
ATOM 879 N N . GLU A 1 111 ? -0.923 9.155 0.379 1.00 92.88 111 GLU A N 1
ATOM 880 C CA . GLU A 1 111 ? -0.432 8.101 1.273 1.00 92.88 111 GLU A CA 1
ATOM 881 C C . GLU A 1 111 ? -0.311 8.619 2.713 1.00 92.88 111 GLU A C 1
ATOM 883 O O . GLU A 1 111 ? -0.748 7.952 3.656 1.00 92.88 111 GLU A O 1
ATOM 888 N N . ILE A 1 112 ? 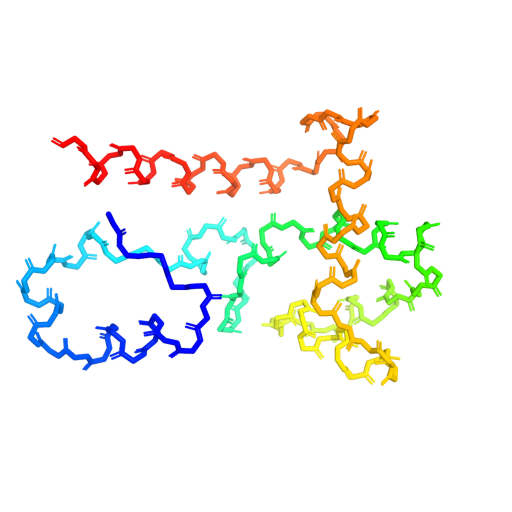0.198 9.846 2.889 1.00 93.38 112 ILE A N 1
ATOM 889 C CA . ILE A 1 112 ? 0.282 10.514 4.195 1.00 93.38 112 ILE A CA 1
ATOM 890 C C . ILE A 1 112 ? -1.117 10.687 4.789 1.00 93.38 112 ILE A C 1
ATOM 892 O O . ILE A 1 112 ? -1.345 10.339 5.954 1.00 93.38 112 ILE A O 1
ATOM 896 N N . GLN A 1 113 ? -2.066 11.197 4.001 1.00 92.69 113 GLN A N 1
ATOM 897 C CA . GLN A 1 113 ? -3.442 11.408 4.441 1.00 92.69 113 GLN A CA 1
ATOM 898 C C . GLN A 1 113 ? -4.110 10.088 4.840 1.00 92.69 113 GLN A C 1
ATOM 900 O O . GLN A 1 113 ? -4.723 10.007 5.908 1.00 92.69 113 GLN A O 1
ATOM 905 N N . GLY A 1 114 ? -3.969 9.046 4.018 1.00 90.50 114 GLY A N 1
ATOM 906 C CA . GLY A 1 114 ? -4.547 7.732 4.286 1.00 90.50 114 GLY A CA 1
ATOM 907 C C . GLY A 1 114 ? -3.986 7.087 5.551 1.00 90.50 114 GLY A C 1
ATOM 908 O O . GLY A 1 114 ? -4.747 6.678 6.433 1.00 90.50 114 GLY A O 1
ATOM 909 N N . CYS A 1 115 ? -2.659 7.086 5.708 1.00 90.69 115 CYS A N 1
ATOM 910 C CA . CYS A 1 115 ? -2.000 6.579 6.913 1.00 90.69 115 CYS A CA 1
ATOM 911 C C . CYS A 1 115 ? -2.405 7.369 8.166 1.00 90.69 115 CYS A C 1
ATOM 913 O O . CYS A 1 115 ? -2.695 6.780 9.209 1.00 90.69 115 CYS A O 1
ATOM 915 N N . THR A 1 116 ? -2.480 8.699 8.066 1.00 91.94 116 THR A N 1
ATOM 916 C CA . THR A 1 116 ? -2.895 9.567 9.179 1.00 91.94 116 THR A CA 1
ATOM 917 C C . THR A 1 116 ? -4.330 9.267 9.607 1.00 91.94 116 THR A C 1
ATOM 919 O O . THR A 1 116 ? -4.606 9.117 10.800 1.00 91.94 116 THR A O 1
ATOM 922 N N . ASN A 1 117 ? -5.246 9.118 8.647 1.00 90.62 117 ASN A N 1
ATOM 923 C CA . ASN A 1 117 ? -6.640 8.772 8.918 1.00 90.62 117 ASN A CA 1
ATOM 924 C C . ASN A 1 117 ? -6.758 7.403 9.599 1.00 90.62 117 ASN A C 1
ATOM 926 O O . ASN A 1 117 ? -7.496 7.273 10.580 1.00 90.62 117 ASN A O 1
ATOM 930 N N . LEU A 1 118 ? -5.997 6.408 9.131 1.00 88.69 118 LEU A N 1
ATOM 931 C CA . LEU A 1 118 ? -5.968 5.080 9.738 1.00 88.69 118 LEU A CA 1
ATOM 932 C C . LEU A 1 118 ? -5.479 5.143 11.191 1.00 88.69 118 LEU A C 1
ATOM 934 O O . LEU A 1 118 ? -6.142 4.620 12.088 1.00 88.69 118 LEU A O 1
ATOM 938 N N . ILE A 1 119 ? -4.352 5.812 11.448 1.00 87.75 119 ILE A N 1
ATOM 939 C CA . ILE A 1 119 ? -3.788 5.952 12.800 1.00 87.75 119 ILE A CA 1
ATOM 940 C C . ILE A 1 119 ? -4.781 6.665 13.727 1.00 87.75 119 ILE A C 1
ATOM 942 O O . ILE A 1 119 ? -4.998 6.229 14.859 1.00 87.75 119 ILE A O 1
ATOM 946 N N . ASN A 1 120 ? -5.442 7.720 13.249 1.00 89.88 120 ASN A N 1
ATOM 947 C CA . ASN A 1 120 ? -6.462 8.431 14.017 1.00 89.88 120 ASN A CA 1
ATOM 948 C C . ASN A 1 120 ? -7.675 7.550 14.341 1.00 89.88 120 ASN A C 1
ATOM 950 O O . ASN A 1 120 ? -8.190 7.608 15.462 1.00 89.88 120 ASN A O 1
ATOM 954 N N . ALA A 1 121 ? -8.114 6.711 13.402 1.00 86.19 121 ALA A N 1
ATOM 955 C CA . ALA A 1 121 ? -9.197 5.760 13.629 1.00 86.19 121 ALA A CA 1
ATOM 956 C C . ALA A 1 121 ? -8.798 4.670 14.638 1.00 86.19 121 ALA A C 1
ATOM 958 O O . ALA A 1 121 ? -9.574 4.355 15.542 1.00 86.19 121 ALA A O 1
ATOM 959 N N . ILE A 1 122 ? -7.567 4.153 14.550 1.00 84.19 122 ILE A N 1
ATOM 960 C CA . ILE A 1 122 ? -7.008 3.205 15.525 1.00 84.19 122 ILE A CA 1
ATOM 961 C C . ILE A 1 122 ? -6.974 3.837 16.919 1.00 84.19 122 ILE A C 1
ATOM 963 O O . ILE A 1 122 ? -7.514 3.259 17.861 1.00 84.19 122 ILE A O 1
ATOM 967 N N . ASN A 1 123 ? -6.407 5.039 17.050 1.00 86.88 123 ASN A N 1
ATOM 968 C CA . ASN A 1 123 ? -6.307 5.753 18.324 1.00 86.88 123 ASN A CA 1
ATOM 969 C C . ASN A 1 123 ? -7.687 6.033 18.928 1.00 86.88 123 ASN A C 1
ATOM 971 O O . ASN A 1 123 ? -7.888 5.852 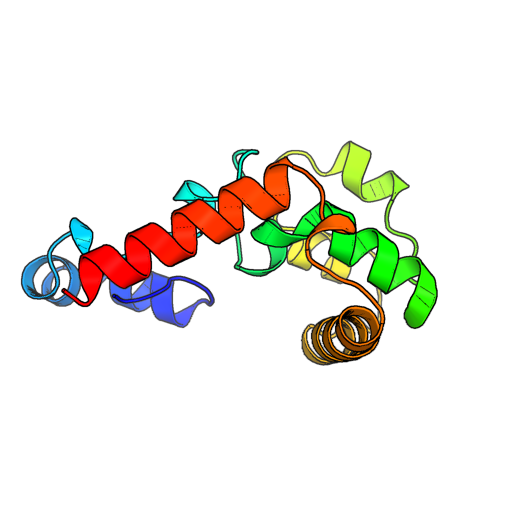20.126 1.00 86.88 123 ASN A O 1
ATOM 975 N N . SER A 1 124 ? -8.651 6.436 18.100 1.00 84.62 124 SER A N 1
ATOM 976 C CA . SER A 1 124 ? -10.039 6.658 18.522 1.00 84.62 124 SER A CA 1
ATOM 977 C C . SER A 1 124 ? -10.730 5.381 18.996 1.00 84.62 124 SER A C 1
ATOM 979 O O . SER A 1 124 ? -11.586 5.442 19.867 1.00 84.62 124 SER A O 1
ATOM 981 N N . ALA A 1 125 ? -10.371 4.226 18.434 1.00 80.12 125 ALA A N 1
ATOM 982 C CA . ALA A 1 125 ? -10.953 2.940 18.801 1.00 80.12 125 ALA A CA 1
ATOM 983 C C . ALA A 1 125 ? -10.291 2.276 20.024 1.00 80.12 125 ALA A C 1
ATOM 985 O O . ALA A 1 125 ? -10.834 1.292 20.535 1.00 80.12 125 ALA A O 1
ATOM 986 N N . LEU A 1 126 ? -9.107 2.749 20.431 1.00 76.00 126 LEU A N 1
ATOM 987 C CA . LEU A 1 126 ? -8.373 2.297 21.619 1.00 76.00 126 LEU A CA 1
ATOM 988 C C . LEU A 1 126 ? -8.660 3.148 22.866 1.00 76.00 126 LEU A C 1
ATOM 990 O O . LEU A 1 126 ? -8.395 2.681 23.973 1.00 76.00 126 LEU A O 1
ATOM 994 N N . LYS A 1 127 ? -9.171 4.369 22.682 1.00 63.19 127 LYS A N 1
ATOM 995 C CA . LYS A 1 127 ? -9.748 5.195 23.751 1.00 63.19 127 LYS A CA 1
ATOM 996 C C . LYS A 1 127 ? -11.127 4.673 24.156 1.00 63.19 127 LYS A C 1
ATOM 998 O O . LYS A 1 127 ? -11.449 4.822 25.352 1.00 63.19 127 LYS A O 1
#

Mean predicted aligned error: 8.06 Å